Protein AF-W2KVF7-F1 (afdb_monomer)

Structure (mmCIF, N/CA/C/O backbone):
data_AF-W2KVF7-F1
#
_entry.id   AF-W2KVF7-F1
#
loop_
_atom_site.group_PDB
_atom_site.id
_atom_site.type_symbol
_atom_site.label_atom_id
_atom_site.label_alt_id
_atom_site.label_comp_id
_atom_site.label_asym_id
_atom_site.label_entity_id
_atom_site.label_seq_id
_atom_site.pdbx_PDB_ins_code
_atom_site.Cartn_x
_atom_site.Cartn_y
_atom_site.Cartn_z
_atom_site.occupancy
_atom_site.B_iso_or_equiv
_atom_site.auth_seq_id
_atom_site.auth_comp_id
_atom_site.auth_asym_id
_atom_site.auth_atom_id
_atom_site.pdbx_PDB_model_num
ATOM 1 N N . MET A 1 1 ? -30.286 -9.964 26.467 1.00 59.31 1 MET A N 1
ATOM 2 C CA . MET A 1 1 ? -29.760 -10.770 27.590 1.00 59.31 1 MET A CA 1
ATOM 3 C C . MET A 1 1 ? -29.602 -9.928 28.859 1.00 59.31 1 MET A C 1
ATOM 5 O O . MET A 1 1 ? -28.883 -10.322 29.758 1.00 59.31 1 MET A O 1
ATOM 9 N N . ASP A 1 2 ? -30.300 -8.791 28.957 1.00 74.56 2 ASP A N 1
ATOM 10 C CA . ASP A 1 2 ? -30.216 -7.884 30.100 1.00 74.56 2 ASP A CA 1
ATOM 11 C C . ASP A 1 2 ? -31.562 -7.909 30.833 1.00 74.56 2 ASP A C 1
ATOM 13 O O . ASP A 1 2 ? -32.503 -7.204 30.464 1.00 74.56 2 ASP A O 1
ATOM 17 N N . VAL A 1 3 ? -31.697 -8.840 31.776 1.00 83.88 3 VAL A N 1
ATOM 18 C CA . VAL A 1 3 ? -32.942 -9.136 32.500 1.00 83.88 3 VAL A CA 1
ATOM 19 C C . VAL A 1 3 ? -32.697 -9.111 34.004 1.00 83.88 3 VAL A C 1
ATOM 21 O O . VAL A 1 3 ? -31.607 -9.437 34.468 1.00 83.88 3 VAL A O 1
ATOM 24 N N . CYS A 1 4 ? -33.720 -8.706 34.758 1.00 81.44 4 CYS A N 1
ATOM 25 C CA . CYS A 1 4 ? -33.672 -8.689 36.221 1.00 81.44 4 CYS A CA 1
ATOM 26 C C . CYS A 1 4 ? -33.772 -10.093 36.818 1.00 81.44 4 CYS A C 1
ATOM 28 O O . CYS A 1 4 ? -33.039 -10.414 37.746 1.00 81.44 4 CYS A O 1
ATOM 30 N N . VAL A 1 5 ? -34.633 -10.933 36.240 1.00 83.62 5 VAL A N 1
ATOM 31 C CA . VAL A 1 5 ? -34.827 -12.316 36.673 1.00 83.62 5 VAL A CA 1
ATOM 32 C C . VAL A 1 5 ? -34.203 -13.241 35.642 1.00 83.62 5 VAL A C 1
ATOM 34 O O . VAL A 1 5 ? -34.597 -13.231 34.473 1.00 83.62 5 VAL A O 1
ATOM 37 N N . TYR A 1 6 ? -33.242 -14.047 36.076 1.00 79.81 6 TYR A N 1
ATOM 38 C CA . TYR A 1 6 ? -32.624 -15.080 35.254 1.00 79.81 6 TYR A CA 1
ATOM 39 C C . TYR A 1 6 ? -32.478 -16.357 36.087 1.00 79.81 6 TYR A C 1
ATOM 41 O O . TYR A 1 6 ? -32.031 -16.299 37.228 1.00 79.81 6 TYR A O 1
ATOM 49 N N . GLU A 1 7 ? -32.949 -17.488 35.550 1.00 79.31 7 GLU A N 1
ATOM 50 C CA . GLU A 1 7 ? -33.003 -18.796 36.236 1.00 79.31 7 GLU A CA 1
ATOM 51 C C . GLU A 1 7 ? -33.542 -18.764 37.684 1.00 79.31 7 GLU A C 1
ATOM 53 O O . GLU A 1 7 ? -33.078 -19.478 38.567 1.00 79.31 7 GLU A O 1
ATOM 58 N N . GLY A 1 8 ? -34.560 -17.936 37.939 1.00 81.25 8 GLY A N 1
ATOM 59 C CA . GLY A 1 8 ? -35.208 -17.851 39.254 1.00 81.25 8 GLY A CA 1
ATOM 60 C C . GLY A 1 8 ? -34.454 -17.019 40.297 1.00 81.25 8 GLY A C 1
ATOM 61 O O . GLY A 1 8 ? -34.918 -16.926 41.432 1.00 81.25 8 GLY A O 1
ATOM 62 N N . VAL A 1 9 ? -33.343 -16.378 39.923 1.00 80.44 9 VAL A N 1
ATOM 63 C CA . VAL A 1 9 ? -32.621 -15.408 40.755 1.00 80.44 9 VAL A CA 1
ATOM 64 C C . VAL A 1 9 ? -32.949 -13.994 40.280 1.00 80.44 9 VAL A C 1
ATOM 66 O O . VAL A 1 9 ? -32.878 -13.699 39.085 1.00 80.44 9 VAL A O 1
ATOM 69 N N . ASP A 1 10 ? -33.328 -13.126 41.219 1.00 84.25 10 ASP A N 1
ATOM 70 C CA . ASP A 1 10 ? -33.722 -11.742 40.947 1.00 84.25 10 ASP A CA 1
ATOM 71 C C . ASP A 1 10 ? -32.558 -10.781 41.233 1.00 84.25 10 ASP A C 1
ATOM 73 O O . ASP A 1 10 ? -32.412 -10.232 42.327 1.00 84.25 10 ASP A O 1
ATOM 77 N N . TYR A 1 11 ? -31.697 -10.604 40.230 1.00 82.31 11 TYR A N 1
ATOM 78 C CA . TYR A 1 11 ? -30.452 -9.835 40.312 1.00 82.31 11 TYR A CA 1
ATOM 79 C C . TYR A 1 11 ? -30.697 -8.357 40.650 1.00 82.31 11 TYR A C 1
ATOM 81 O O . TYR A 1 11 ? -29.910 -7.746 41.378 1.00 82.31 11 TYR A O 1
ATOM 89 N N . CYS A 1 12 ? -31.830 -7.803 40.204 1.00 82.81 12 CYS A N 1
ATOM 90 C CA . CYS A 1 12 ? -32.217 -6.422 40.489 1.00 82.81 12 CYS A CA 1
ATOM 91 C C . CYS A 1 12 ? -32.578 -6.204 41.968 1.00 82.81 12 CYS A C 1
ATOM 93 O O . CYS A 1 12 ? -32.311 -5.130 42.502 1.00 82.81 12 CYS A O 1
ATOM 95 N N . ALA A 1 13 ? -33.145 -7.207 42.647 1.00 81.94 13 ALA A N 1
ATOM 96 C CA . ALA A 1 13 ? -33.515 -7.105 44.060 1.00 81.94 13 ALA A CA 1
ATOM 97 C C . ALA A 1 13 ? -32.346 -7.429 45.005 1.00 81.94 13 ALA A C 1
ATOM 99 O O . ALA A 1 13 ? -32.241 -6.834 46.076 1.00 81.94 13 ALA A O 1
ATOM 100 N N . THR A 1 14 ? -31.464 -8.359 44.626 1.00 80.62 14 THR A N 1
ATOM 101 C CA . THR A 1 14 ? -30.360 -8.814 45.488 1.00 80.62 14 THR A CA 1
ATOM 102 C C . THR A 1 14 ? -29.080 -8.003 45.327 1.00 80.62 14 THR A C 1
ATOM 104 O O . THR A 1 14 ? -28.382 -7.778 46.313 1.00 80.62 14 THR A O 1
ATOM 107 N N . TYR A 1 15 ? -28.760 -7.572 44.106 1.00 78.62 15 TYR A N 1
ATOM 108 C CA . TYR A 1 15 ? -27.497 -6.898 43.785 1.00 78.62 15 TYR A CA 1
ATOM 109 C C . TYR A 1 15 ? -27.694 -5.485 43.223 1.00 78.62 15 TYR A C 1
ATOM 111 O O . TYR A 1 15 ? -26.711 -4.781 43.015 1.00 78.62 15 TYR A O 1
ATOM 119 N N . GLY A 1 16 ? -28.940 -5.055 42.980 1.00 82.00 16 GLY A N 1
ATOM 120 C CA . GLY A 1 16 ? -29.253 -3.726 42.434 1.00 82.00 16 GLY A CA 1
ATOM 121 C C . GLY A 1 16 ? -28.793 -3.513 40.987 1.00 82.00 16 GLY A C 1
ATOM 122 O O . GLY A 1 16 ? -28.894 -2.404 40.470 1.00 82.00 16 GLY A O 1
ATOM 123 N N . LEU A 1 17 ? -28.295 -4.567 40.342 1.00 82.44 17 LEU A N 1
ATOM 124 C CA . LEU A 1 17 ? -27.710 -4.569 39.007 1.00 82.44 17 LEU A CA 1
ATOM 125 C C . LEU A 1 17 ? -28.468 -5.571 38.146 1.00 82.44 17 LEU A C 1
ATOM 127 O O . LEU A 1 17 ? -29.024 -6.555 38.642 1.00 82.44 17 LEU A O 1
ATOM 131 N N . LYS A 1 18 ? -28.481 -5.350 36.837 1.00 84.94 18 LYS A N 1
ATOM 132 C CA . LYS A 1 18 ? -29.052 -6.338 35.925 1.00 84.94 18 LYS A CA 1
ATOM 133 C C . LYS A 1 18 ? -28.073 -7.485 35.700 1.00 84.94 18 LYS A C 1
ATOM 135 O O . LYS A 1 18 ? -26.861 -7.313 35.823 1.00 84.94 18 LYS A O 1
ATOM 140 N N . MET A 1 19 ? -28.596 -8.656 35.333 1.00 83.12 19 MET A N 1
ATOM 141 C CA . MET A 1 19 ? -27.791 -9.867 35.136 1.00 83.12 19 MET A CA 1
ATOM 142 C C . MET A 1 19 ? -26.593 -9.631 34.197 1.00 83.12 19 MET A C 1
ATOM 144 O O . MET A 1 19 ? -25.487 -10.064 34.512 1.00 83.12 19 MET A O 1
ATOM 148 N N . GLY A 1 20 ? -26.771 -8.873 33.107 1.00 81.75 20 GLY A N 1
ATOM 149 C CA . GLY A 1 20 ? -25.686 -8.555 32.175 1.00 81.75 20 GLY A CA 1
ATOM 150 C C . GLY A 1 20 ? -24.525 -7.802 32.833 1.00 81.75 20 GLY A C 1
ATOM 151 O O . GLY A 1 20 ? -23.378 -8.227 32.718 1.00 81.75 20 GLY A O 1
ATOM 152 N N . GLU A 1 21 ? -24.822 -6.729 33.568 1.00 80.88 21 GLU A N 1
ATOM 153 C CA . GLU A 1 21 ? -23.817 -5.927 34.284 1.00 80.88 21 GLU A CA 1
ATOM 154 C C . GLU A 1 21 ? -23.136 -6.723 35.404 1.00 80.88 21 GLU A C 1
ATOM 156 O O . GLU A 1 21 ? -21.923 -6.626 35.577 1.00 80.88 21 GLU A O 1
ATOM 161 N N . TYR A 1 22 ? -23.886 -7.570 36.116 1.00 83.00 22 TYR A N 1
ATOM 162 C CA . TYR A 1 22 ? -23.336 -8.432 37.164 1.00 83.00 22 TYR A CA 1
ATOM 163 C C . TYR A 1 22 ? -22.303 -9.430 36.615 1.00 83.00 22 TYR A C 1
ATOM 165 O O . TYR A 1 22 ? -21.219 -9.577 37.181 1.00 83.00 22 TYR A O 1
ATOM 173 N N . TYR A 1 23 ? -22.603 -10.088 35.490 1.00 83.25 23 TYR A N 1
ATOM 174 C CA . TYR A 1 23 ? -21.653 -11.001 34.849 1.00 83.25 23 TYR A CA 1
ATOM 175 C C . TYR A 1 23 ? -20.437 -10.266 34.279 1.00 83.25 23 TYR A C 1
ATOM 177 O O . TYR A 1 23 ? -19.318 -10.739 34.457 1.00 83.25 23 TYR A O 1
ATOM 185 N N . LEU A 1 24 ? -20.628 -9.109 33.637 1.00 83.25 24 LEU A N 1
ATOM 186 C CA . LEU A 1 24 ? -19.523 -8.274 33.146 1.00 83.25 24 LEU A CA 1
ATOM 187 C C . LEU A 1 24 ? -18.574 -7.858 34.284 1.00 83.25 24 LEU A C 1
ATOM 189 O O . LEU A 1 24 ? -17.358 -7.987 34.138 1.00 83.25 24 LEU A O 1
ATOM 193 N N . GLY A 1 25 ? -19.125 -7.465 35.436 1.00 78.38 25 GLY A N 1
ATOM 194 C CA . GLY A 1 25 ? -18.351 -7.138 36.633 1.00 78.38 25 GLY A CA 1
ATOM 195 C C . GLY A 1 25 ? -17.600 -8.335 37.227 1.00 78.38 25 GLY A C 1
ATOM 196 O O . GLY A 1 25 ? -16.474 -8.177 37.694 1.00 78.38 25 GLY A O 1
ATOM 197 N N . LEU A 1 26 ? -18.159 -9.551 37.154 1.00 83.75 26 LEU A N 1
ATOM 198 C CA . LEU A 1 26 ? -17.477 -10.776 37.600 1.00 83.75 26 LEU A CA 1
ATOM 199 C C . LEU A 1 26 ? -16.206 -11.068 36.781 1.00 83.75 26 LEU A C 1
ATOM 201 O O . LEU A 1 26 ? -15.225 -11.580 37.315 1.00 83.75 26 LEU A O 1
ATOM 205 N N . PHE A 1 27 ? -16.215 -10.718 35.494 1.00 83.44 27 PHE A N 1
ATOM 206 C CA . PHE A 1 27 ? -15.053 -10.822 34.607 1.00 83.44 27 PHE A CA 1
ATOM 207 C C . PHE A 1 27 ? -14.083 -9.633 34.728 1.00 83.44 27 PHE A C 1
ATOM 209 O O . PHE A 1 27 ? -13.103 -9.579 33.987 1.00 83.44 27 PHE A O 1
ATOM 216 N N . GLY A 1 28 ? -14.330 -8.694 35.650 1.00 76.38 28 GLY A N 1
ATOM 217 C CA . GLY A 1 28 ? -13.482 -7.520 35.863 1.00 76.38 28 GLY A CA 1
ATOM 218 C C . GLY A 1 28 ? -13.488 -6.540 34.689 1.00 76.38 28 GLY A C 1
ATOM 219 O O . GLY A 1 28 ? -12.524 -5.803 34.511 1.00 76.38 28 GLY A O 1
ATOM 220 N N . MET A 1 29 ? -14.535 -6.565 33.862 1.00 76.50 29 MET A N 1
ATOM 221 C CA . MET A 1 29 ? -14.696 -5.643 32.744 1.00 76.50 29 MET A CA 1
ATOM 222 C C . MET A 1 29 ? -15.471 -4.413 33.214 1.00 76.50 29 MET A C 1
ATOM 224 O O . MET A 1 29 ? -16.569 -4.552 33.758 1.00 76.50 29 MET A O 1
ATOM 228 N N . ASP A 1 30 ? -14.928 -3.218 32.977 1.00 74.00 30 ASP A N 1
ATOM 229 C CA . ASP A 1 30 ? -15.632 -1.972 33.276 1.00 74.00 30 ASP A CA 1
ATOM 230 C C . ASP A 1 30 ? -16.927 -1.891 32.454 1.00 74.00 30 ASP A C 1
ATOM 232 O O . ASP A 1 30 ? -16.927 -1.926 31.222 1.00 74.00 30 ASP A O 1
ATOM 236 N N . THR A 1 31 ? -18.063 -1.800 33.148 1.00 68.50 31 THR A N 1
ATOM 237 C CA . THR A 1 31 ? -19.407 -1.752 32.546 1.00 68.50 31 THR A CA 1
ATOM 238 C C . THR A 1 3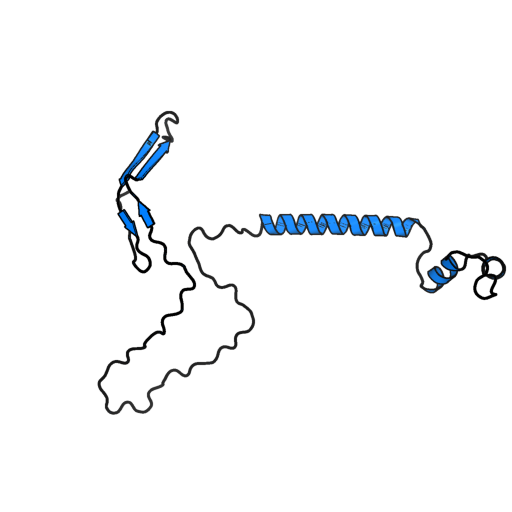1 ? -19.774 -0.367 32.009 1.00 68.50 31 THR A C 1
ATOM 240 O O . THR A 1 31 ? -20.873 -0.163 31.487 1.00 68.50 31 THR A O 1
ATOM 243 N N . GLU A 1 32 ? -18.876 0.608 32.139 1.00 74.50 32 GLU A N 1
ATOM 244 C CA . GLU A 1 32 ? -19.088 1.965 31.656 1.00 74.50 32 GLU A CA 1
ATOM 245 C C . GLU A 1 32 ? -18.995 2.007 30.125 1.00 74.50 32 GLU A C 1
ATOM 247 O O . GLU A 1 32 ? -18.024 1.573 29.505 1.00 74.50 32 GLU A O 1
ATOM 252 N N . LYS A 1 33 ? -20.027 2.569 29.487 1.00 75.88 33 LYS A N 1
ATOM 253 C CA . LYS A 1 33 ? -20.166 2.607 28.019 1.00 75.88 33 LYS A CA 1
ATOM 254 C C . LYS A 1 33 ? -19.071 3.419 27.318 1.00 75.88 33 LYS A C 1
ATOM 256 O O . LYS A 1 33 ? -18.913 3.300 26.105 1.00 75.88 33 LYS A O 1
ATOM 261 N N . GLU A 1 34 ? -18.324 4.228 28.063 1.00 79.31 34 GLU A N 1
ATOM 262 C CA . GLU A 1 34 ? -17.224 5.038 27.542 1.00 79.31 34 GLU A CA 1
ATOM 263 C C . GLU A 1 34 ? -16.053 4.167 27.061 1.00 79.31 34 GLU A C 1
ATOM 265 O O . GLU A 1 34 ? -15.515 4.408 25.980 1.00 79.31 34 GLU A O 1
ATOM 270 N N . TRP A 1 35 ? -15.729 3.081 27.772 1.00 83.12 35 TRP A N 1
ATOM 271 C CA . TRP A 1 35 ? -14.650 2.155 27.397 1.00 83.12 35 TRP A CA 1
ATOM 272 C C . TRP A 1 35 ? -14.885 1.462 26.059 1.00 83.12 35 TRP A C 1
ATOM 274 O O . TRP A 1 35 ? -13.946 1.246 25.291 1.00 83.12 35 TRP A O 1
ATOM 284 N N . VAL A 1 36 ? -16.146 1.176 25.734 1.00 85.06 36 VAL A N 1
ATOM 285 C CA . VAL A 1 36 ? -16.520 0.605 24.434 1.00 85.06 36 VAL A CA 1
ATOM 286 C C . VAL A 1 36 ? -16.186 1.585 23.309 1.00 85.06 36 VAL A C 1
ATOM 288 O O . VAL A 1 36 ? -15.625 1.188 22.286 1.00 85.06 36 VAL A O 1
ATOM 291 N N . ALA A 1 37 ? -16.473 2.874 23.506 1.00 88.12 37 ALA A N 1
ATOM 292 C CA . ALA A 1 37 ? -16.153 3.908 22.528 1.00 88.12 37 ALA A CA 1
ATOM 293 C C . ALA A 1 37 ? -14.633 4.064 22.366 1.00 88.12 37 ALA A C 1
ATOM 295 O O . ALA A 1 37 ? -14.141 4.090 21.238 1.00 88.12 37 ALA A O 1
ATOM 296 N N . TYR A 1 38 ? -13.880 4.077 23.472 1.00 90.50 38 TYR A N 1
ATOM 297 C CA . TYR A 1 38 ? -12.415 4.090 23.440 1.00 90.50 38 TYR A CA 1
ATOM 298 C C . TYR A 1 38 ? -11.835 2.879 22.701 1.00 90.50 38 TYR A C 1
ATOM 300 O O . TYR A 1 38 ? -10.916 3.048 21.902 1.00 90.50 38 TYR A O 1
ATOM 308 N N . GLY A 1 39 ? -12.397 1.680 22.884 1.00 90.25 39 GLY A N 1
ATOM 309 C CA . GLY A 1 39 ? -11.983 0.476 22.156 1.00 90.25 39 GLY A CA 1
ATOM 310 C C . GLY A 1 39 ? -12.208 0.580 20.644 1.00 90.25 39 GLY A C 1
ATOM 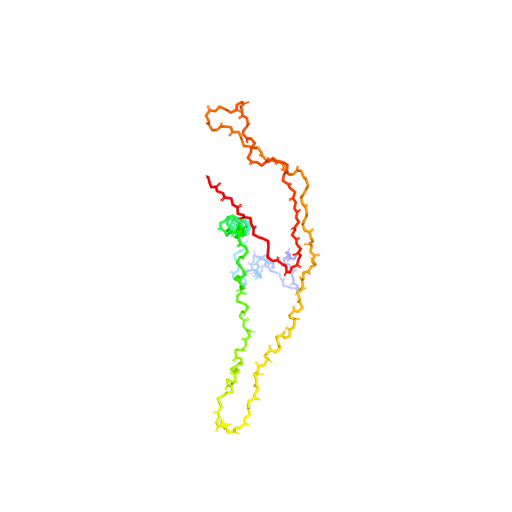311 O O . GLY A 1 39 ? -11.327 0.239 19.852 1.00 90.25 39 GLY A O 1
ATOM 312 N N . ILE A 1 40 ? -13.354 1.117 20.217 1.00 93.38 40 ILE A N 1
ATOM 313 C CA . ILE A 1 40 ? -13.645 1.351 18.792 1.00 93.38 40 ILE A CA 1
ATOM 314 C C . ILE A 1 40 ? -12.686 2.396 18.209 1.00 93.38 40 ILE A C 1
ATOM 316 O O . ILE A 1 40 ? -12.125 2.196 17.134 1.00 93.38 40 ILE A O 1
ATOM 320 N N . ILE A 1 41 ? -12.449 3.495 18.926 1.00 95.94 41 ILE A N 1
ATOM 321 C CA . ILE A 1 41 ? -11.525 4.546 18.484 1.00 95.94 41 ILE A CA 1
ATOM 322 C C . ILE A 1 41 ? -10.097 3.998 18.385 1.00 95.94 41 ILE A C 1
ATOM 324 O O . ILE A 1 41 ? -9.414 4.245 17.392 1.00 95.94 41 ILE A O 1
ATOM 328 N N . TYR A 1 42 ? -9.654 3.220 19.373 1.00 96.12 42 TYR A N 1
ATOM 329 C CA . TYR A 1 42 ? -8.327 2.609 19.389 1.00 96.12 42 TYR A CA 1
ATOM 330 C C . TYR A 1 42 ? -8.129 1.639 18.220 1.00 96.12 42 TYR A C 1
ATOM 332 O O . TYR A 1 42 ? -7.121 1.713 17.518 1.00 96.12 42 TYR A O 1
ATOM 340 N N . THR A 1 43 ? -9.105 0.766 17.961 1.00 94.94 43 THR A N 1
ATOM 341 C CA . THR A 1 43 ? -9.040 -0.179 16.834 1.00 94.94 43 THR A CA 1
ATOM 342 C C . THR A 1 43 ? -9.035 0.539 15.485 1.00 94.94 43 THR A C 1
ATOM 344 O O . THR A 1 43 ? -8.223 0.200 14.624 1.00 94.94 43 THR A O 1
ATOM 347 N N . ALA A 1 44 ? -9.857 1.580 15.314 1.00 96.75 44 ALA A N 1
ATOM 348 C CA . ALA A 1 44 ? -9.852 2.411 14.111 1.00 96.75 44 ALA A CA 1
ATOM 349 C C . ALA A 1 44 ? -8.509 3.137 13.912 1.00 96.75 44 ALA A C 1
ATOM 351 O O . ALA A 1 44 ? -7.973 3.150 12.803 1.00 96.75 44 ALA A O 1
ATOM 352 N N . ALA A 1 45 ? -7.932 3.695 14.979 1.00 97.31 45 ALA A N 1
ATOM 353 C CA . ALA A 1 45 ? -6.631 4.356 14.930 1.00 97.31 45 ALA A CA 1
ATOM 354 C C . ALA A 1 45 ? -5.511 3.376 14.552 1.00 97.31 45 ALA A C 1
ATOM 356 O O . ALA A 1 45 ? -4.742 3.654 13.634 1.00 97.31 45 ALA A O 1
ATOM 357 N N . MET A 1 46 ? -5.452 2.205 15.196 1.00 96.69 46 MET A N 1
ATOM 358 C CA . MET A 1 46 ? -4.467 1.168 14.875 1.00 96.69 46 MET A CA 1
ATOM 359 C C . MET A 1 46 ? -4.598 0.685 13.427 1.00 96.69 46 MET A C 1
ATOM 361 O O . MET A 1 46 ? -3.585 0.518 12.752 1.00 96.69 46 MET A O 1
ATOM 365 N N . TYR A 1 47 ? -5.822 0.523 12.915 1.00 96.88 47 TYR A N 1
ATOM 366 C CA . TYR A 1 47 ? -6.058 0.170 11.514 1.00 96.88 47 TYR A CA 1
ATOM 367 C C . TYR A 1 47 ? -5.466 1.207 10.549 1.00 96.88 47 TYR A C 1
ATOM 369 O O . TYR A 1 47 ? -4.734 0.844 9.630 1.00 96.88 47 TYR A O 1
ATOM 377 N N . VAL A 1 48 ? -5.726 2.499 10.779 1.00 97.31 48 VAL A N 1
ATOM 378 C CA . VAL A 1 48 ? -5.173 3.582 9.949 1.00 97.31 48 VAL A CA 1
ATOM 379 C C . VAL A 1 48 ? -3.647 3.618 10.035 1.00 97.31 48 VAL A C 1
ATOM 381 O O . VAL A 1 48 ? -2.988 3.756 9.008 1.00 97.31 48 VAL A O 1
ATOM 384 N N . VAL A 1 49 ? -3.072 3.443 11.228 1.00 97.25 49 VAL A N 1
ATOM 385 C CA . VAL A 1 49 ? -1.614 3.392 11.418 1.00 97.25 49 VAL A CA 1
ATOM 386 C C . VAL A 1 49 ? -0.997 2.231 10.640 1.00 97.25 49 VAL A C 1
ATOM 388 O O . VAL A 1 49 ? -0.029 2.446 9.915 1.00 97.25 49 VAL A O 1
ATOM 391 N N . PHE A 1 50 ? -1.556 1.022 10.726 1.00 96.12 50 PHE A N 1
ATOM 392 C CA . PHE A 1 50 ? -1.050 -0.125 9.967 1.00 96.12 50 PHE A CA 1
ATOM 393 C C . PHE A 1 50 ? -1.212 0.053 8.456 1.00 96.12 50 PHE A C 1
ATOM 395 O O . PHE A 1 50 ? -0.293 -0.283 7.710 1.00 96.12 50 PHE A O 1
ATOM 402 N N . MET A 1 51 ? -2.324 0.632 7.997 1.00 95.50 51 MET A N 1
ATOM 403 C CA . MET A 1 51 ? -2.514 0.979 6.585 1.00 95.50 51 MET A CA 1
ATOM 404 C C . MET A 1 51 ? -1.461 1.988 6.110 1.00 95.50 51 MET A C 1
ATOM 406 O O . MET A 1 51 ? -0.834 1.767 5.076 1.00 95.50 51 MET A O 1
ATOM 410 N N . LEU A 1 52 ? -1.193 3.048 6.877 1.00 95.50 52 LEU A N 1
ATOM 411 C CA . LEU A 1 52 ? -0.148 4.023 6.552 1.00 95.50 52 LEU A CA 1
ATOM 412 C C . LEU A 1 52 ? 1.247 3.395 6.565 1.00 95.50 52 LEU A C 1
ATOM 414 O O . LEU A 1 52 ? 2.014 3.625 5.640 1.00 95.50 52 LEU A O 1
ATOM 418 N N . LEU A 1 53 ? 1.572 2.562 7.557 1.00 93.44 53 LEU A N 1
ATOM 419 C CA . LEU A 1 53 ? 2.839 1.827 7.587 1.00 93.44 53 LEU A CA 1
ATOM 420 C C . LEU A 1 53 ? 2.982 0.896 6.382 1.00 93.44 53 LEU A C 1
ATOM 422 O O . LEU A 1 53 ? 4.075 0.796 5.841 1.00 93.44 53 LEU A O 1
ATOM 426 N N . SER A 1 54 ? 1.902 0.250 5.933 1.00 92.12 54 SER A N 1
ATOM 427 C CA . SER A 1 54 ? 1.924 -0.586 4.728 1.00 92.12 54 SER A CA 1
ATOM 428 C C . SER A 1 54 ? 2.147 0.237 3.458 1.00 92.12 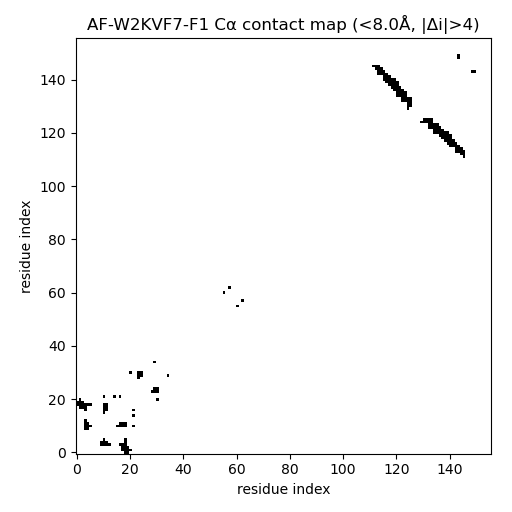54 SER A C 1
ATOM 430 O O . SER A 1 54 ? 2.935 -0.157 2.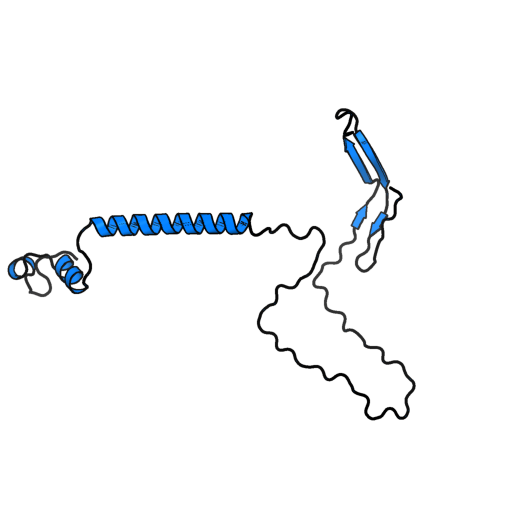604 1.00 92.12 54 SER A O 1
ATOM 432 N N . TYR A 1 55 ? 1.524 1.414 3.369 1.00 91.38 55 TYR A N 1
ATOM 433 C CA . TYR A 1 55 ? 1.722 2.355 2.273 1.00 91.38 55 TYR A CA 1
ATOM 434 C C . TYR A 1 55 ? 3.171 2.861 2.239 1.00 91.38 55 TYR A C 1
ATOM 436 O O . TYR A 1 55 ? 3.830 2.777 1.208 1.00 91.38 55 TYR A O 1
ATOM 444 N N . LEU A 1 56 ? 3.704 3.286 3.388 1.00 89.88 56 LEU A N 1
ATOM 445 C CA . LEU A 1 56 ? 5.099 3.699 3.512 1.00 89.88 56 LEU A CA 1
ATOM 446 C C . LEU A 1 56 ? 6.055 2.542 3.227 1.00 89.88 56 LEU A C 1
ATOM 448 O O . LEU A 1 56 ? 7.060 2.745 2.565 1.00 89.88 56 LEU A O 1
ATOM 452 N N . ALA A 1 57 ? 5.758 1.327 3.686 1.00 88.44 57 ALA A N 1
ATOM 453 C CA . ALA A 1 57 ? 6.563 0.160 3.358 1.00 88.44 57 ALA A CA 1
ATOM 454 C C . ALA A 1 57 ? 6.599 -0.068 1.843 1.00 88.44 57 ALA A C 1
ATOM 456 O O . ALA A 1 57 ? 7.669 -0.311 1.318 1.00 88.44 57 ALA A O 1
ATOM 457 N N . LEU A 1 58 ? 5.483 0.069 1.126 1.00 84.81 58 LEU A N 1
ATOM 458 C CA . LEU A 1 58 ? 5.450 -0.079 -0.334 1.00 84.81 58 LEU A CA 1
ATOM 459 C C . LEU A 1 58 ? 6.167 1.056 -1.080 1.00 84.81 58 LEU A C 1
ATOM 461 O O . LEU A 1 58 ? 6.750 0.810 -2.130 1.00 84.81 58 LEU A O 1
ATOM 465 N N . GLU A 1 59 ? 6.130 2.282 -0.559 1.00 83.00 59 GLU A N 1
ATOM 466 C CA . GLU A 1 59 ? 6.804 3.432 -1.175 1.00 83.00 59 GLU A CA 1
ATOM 467 C C . GLU A 1 59 ? 8.314 3.456 -0.867 1.00 83.00 59 GLU A C 1
ATOM 469 O O . GLU A 1 59 ? 9.129 3.710 -1.751 1.00 83.00 59 GLU A O 1
ATOM 474 N N . PHE A 1 60 ? 8.706 3.154 0.376 1.00 76.75 60 PHE A N 1
ATOM 475 C CA . PHE A 1 60 ? 10.100 3.189 0.831 1.00 76.75 60 PHE A CA 1
ATOM 476 C C . PHE A 1 60 ? 10.857 1.882 0.598 1.00 76.75 60 PHE A C 1
ATOM 478 O O . PHE A 1 60 ? 12.071 1.921 0.382 1.00 76.75 60 PHE A O 1
ATOM 485 N N . ILE A 1 61 ? 10.186 0.725 0.604 1.00 74.75 61 ILE A N 1
ATOM 486 C CA . ILE A 1 61 ? 10.760 -0.499 0.040 1.00 74.75 61 ILE A CA 1
ATOM 487 C C . ILE A 1 61 ? 10.638 -0.337 -1.465 1.00 74.75 61 ILE A C 1
ATOM 489 O O . ILE A 1 61 ? 9.687 -0.801 -2.087 1.00 74.75 61 ILE A O 1
ATOM 493 N N . ARG A 1 62 ? 11.620 0.359 -2.038 1.00 64.56 62 ARG A N 1
ATOM 494 C CA . ARG A 1 62 ? 11.864 0.402 -3.474 1.00 64.56 62 ARG A CA 1
ATOM 495 C C . ARG A 1 62 ? 11.718 -1.006 -4.049 1.00 64.56 62 ARG A C 1
ATOM 497 O O . ARG A 1 62 ? 12.638 -1.813 -3.975 1.00 64.56 62 ARG A O 1
ATOM 504 N N . TYR A 1 63 ? 10.589 -1.253 -4.701 1.00 57.00 63 TYR A N 1
ATOM 505 C CA . TYR A 1 63 ? 10.516 -2.147 -5.849 1.00 57.00 63 TYR A CA 1
ATOM 506 C C . TYR A 1 63 ? 10.917 -1.351 -7.101 1.00 57.00 63 TYR A C 1
ATOM 508 O O . TYR A 1 63 ? 10.335 -1.498 -8.171 1.00 57.00 63 TYR A O 1
ATOM 516 N N . GLU A 1 64 ? 11.908 -0.461 -6.974 1.00 55.41 64 GLU A N 1
ATOM 517 C CA . GLU A 1 64 ? 12.753 -0.154 -8.117 1.00 55.41 64 GLU A CA 1
ATOM 518 C C . GLU A 1 64 ? 13.492 -1.461 -8.383 1.00 55.41 64 GLU A C 1
ATOM 520 O O . GLU A 1 64 ? 14.503 -1.773 -7.754 1.00 55.41 64 GLU A O 1
ATOM 525 N N . VAL A 1 65 ? 12.882 -2.291 -9.233 1.00 53.31 65 VAL A N 1
ATOM 526 C CA . VAL A 1 65 ? 13.555 -3.409 -9.883 1.00 53.31 65 VAL A CA 1
ATOM 527 C C . VAL A 1 65 ? 14.905 -2.856 -10.326 1.00 53.31 65 VAL A C 1
ATOM 529 O O . VAL A 1 65 ? 14.918 -1.782 -10.938 1.00 53.31 65 VAL A O 1
ATOM 532 N N . PRO A 1 66 ? 16.030 -3.505 -9.991 1.00 46.19 66 PRO A N 1
ATOM 533 C CA . PRO A 1 66 ? 17.297 -3.041 -10.513 1.00 46.19 66 PRO A CA 1
ATOM 534 C C . PRO A 1 66 ? 17.141 -3.016 -12.039 1.00 46.19 66 PRO A C 1
ATOM 536 O O . PRO A 1 66 ? 16.786 -4.025 -12.650 1.00 46.19 66 PRO A O 1
ATOM 539 N N . GLU A 1 67 ? 17.319 -1.843 -12.658 1.00 53.28 67 GLU A N 1
ATOM 540 C CA . GLU A 1 67 ? 17.232 -1.665 -14.120 1.00 53.28 67 GLU A CA 1
ATOM 541 C C . GLU A 1 67 ? 18.216 -2.586 -14.871 1.00 53.28 67 GLU A C 1
ATOM 543 O O . GLU A 1 67 ? 18.149 -2.763 -16.084 1.00 53.28 67 GLU A O 1
ATOM 548 N N . ASN A 1 68 ? 19.099 -3.246 -14.132 1.00 43.06 68 ASN A N 1
ATOM 549 C CA . ASN A 1 68 ? 19.871 -4.403 -14.511 1.00 43.06 68 ASN A CA 1
ATOM 550 C C . ASN A 1 68 ? 19.469 -5.600 -13.637 1.00 43.06 68 ASN A C 1
ATOM 552 O O . ASN A 1 68 ? 19.672 -5.592 -12.431 1.00 43.06 68 ASN A O 1
ATOM 556 N N . VAL A 1 69 ? 18.939 -6.649 -14.259 1.00 52.06 69 VAL A N 1
ATOM 557 C CA . VAL A 1 69 ? 18.644 -7.951 -13.649 1.00 52.06 69 VAL A CA 1
ATOM 558 C C . VAL A 1 69 ? 19.838 -8.451 -12.816 1.00 52.06 69 VAL A C 1
ATOM 560 O O . VAL A 1 69 ? 20.740 -9.092 -13.347 1.00 52.06 69 VAL A O 1
ATOM 563 N N . ASP A 1 70 ? 19.844 -8.170 -11.515 1.00 42.78 70 ASP A N 1
ATOM 564 C CA . ASP A 1 70 ? 20.636 -8.905 -10.539 1.00 42.78 70 ASP A CA 1
ATOM 565 C C . ASP A 1 70 ? 19.694 -9.924 -9.911 1.00 42.78 70 ASP A C 1
ATOM 567 O O . ASP A 1 70 ? 18.797 -9.593 -9.130 1.00 42.78 70 ASP A O 1
ATOM 571 N N . VAL A 1 71 ? 19.851 -11.178 -10.332 1.00 52.66 71 VAL A N 1
ATOM 572 C CA . VAL A 1 71 ? 19.230 -12.330 -9.678 1.00 52.66 71 VAL A CA 1
ATOM 573 C C . VAL A 1 71 ? 19.962 -12.527 -8.351 1.00 52.66 71 VAL A C 1
ATOM 575 O O . VAL A 1 71 ? 20.731 -13.467 -8.186 1.00 52.66 71 VAL A O 1
ATOM 578 N N . SER A 1 72 ? 19.737 -11.628 -7.397 1.00 45.94 72 SER A N 1
ATOM 579 C CA . SER A 1 72 ? 19.988 -11.929 -5.996 1.00 45.94 72 SER A CA 1
ATOM 580 C C . SER A 1 72 ? 18.732 -12.605 -5.472 1.00 45.94 72 SER A C 1
ATOM 582 O O . SER A 1 72 ? 17.763 -11.984 -5.033 1.00 45.94 72 SER A O 1
ATOM 584 N N . GLU A 1 73 ? 18.730 -13.915 -5.682 1.00 51.34 73 GLU A N 1
ATOM 585 C CA . GLU A 1 73 ? 17.865 -14.887 -5.042 1.00 51.34 73 GLU A CA 1
ATOM 586 C C . GLU A 1 73 ? 17.689 -14.503 -3.569 1.00 51.34 73 GLU A C 1
ATOM 588 O O . GLU A 1 73 ? 18.625 -14.552 -2.771 1.00 51.34 73 GLU A O 1
ATOM 593 N N . LYS A 1 74 ? 16.481 -14.053 -3.212 1.00 39.69 74 LYS A N 1
ATOM 594 C CA . LYS A 1 74 ? 16.114 -13.863 -1.815 1.00 39.69 74 LYS A CA 1
ATOM 595 C C . LYS A 1 74 ? 16.210 -15.247 -1.191 1.00 39.69 74 LYS A C 1
ATOM 597 O O . LYS A 1 74 ? 15.396 -16.104 -1.522 1.00 39.69 74 LYS A O 1
ATOM 602 N N . THR A 1 75 ? 17.238 -15.452 -0.373 1.00 37.44 75 THR A N 1
ATOM 603 C CA . THR A 1 75 ? 17.506 -16.686 0.362 1.00 37.44 75 THR A CA 1
ATOM 604 C C . THR A 1 75 ? 16.211 -17.173 0.991 1.00 37.44 75 THR A C 1
ATOM 606 O O . THR A 1 75 ? 15.733 -16.600 1.972 1.00 37.44 75 THR A O 1
ATOM 609 N N . VAL A 1 76 ? 15.624 -18.197 0.376 1.00 42.53 76 VAL A N 1
ATOM 610 C CA . VAL A 1 76 ? 14.666 -19.058 1.046 1.00 42.53 76 VAL A CA 1
ATOM 611 C C . VAL A 1 76 ? 15.497 -19.743 2.120 1.00 42.53 76 VAL A C 1
ATOM 613 O O . VAL A 1 76 ? 16.421 -20.499 1.823 1.00 42.53 76 VAL A O 1
ATOM 616 N N . GLU A 1 77 ? 15.266 -19.340 3.366 1.00 46.41 77 GLU A N 1
ATOM 617 C CA . GLU A 1 77 ? 15.705 -20.109 4.519 1.00 46.41 77 GLU A CA 1
ATOM 618 C C . GLU A 1 77 ? 15.189 -21.542 4.330 1.00 46.41 77 GLU A C 1
ATOM 620 O O . GLU A 1 77 ? 14.029 -21.734 3.972 1.00 46.41 77 GLU A O 1
ATOM 625 N N . ASP A 1 78 ? 16.082 -22.509 4.546 1.00 43.34 78 ASP A N 1
ATOM 626 C CA . ASP A 1 78 ? 15.876 -23.960 4.455 1.00 43.34 78 ASP A CA 1
ATOM 627 C C . ASP A 1 78 ? 16.105 -24.635 3.095 1.00 43.34 78 ASP A C 1
ATOM 629 O O . ASP A 1 78 ? 15.242 -25.360 2.617 1.00 43.34 78 ASP A O 1
ATOM 633 N N . GLU A 1 79 ? 17.330 -24.575 2.554 1.00 42.97 79 GLU A N 1
ATOM 634 C CA . GLU A 1 79 ? 17.882 -25.754 1.867 1.00 42.97 79 GLU A CA 1
ATOM 635 C C . GLU A 1 79 ? 19.288 -26.090 2.377 1.00 42.97 79 GLU A C 1
ATOM 637 O O . GLU A 1 79 ? 20.259 -25.339 2.266 1.00 42.97 79 GLU A O 1
ATOM 642 N N . SER A 1 80 ? 19.365 -27.259 3.010 1.00 41.88 80 SER A N 1
ATOM 643 C CA . SER A 1 80 ? 20.564 -27.886 3.539 1.00 41.88 80 SER A CA 1
ATOM 644 C C . SER A 1 80 ? 21.671 -27.934 2.490 1.00 41.88 80 SER A C 1
ATOM 646 O O . SER A 1 80 ? 21.560 -28.630 1.482 1.00 41.88 80 SER A O 1
ATOM 648 N N . TYR A 1 81 ? 22.781 -27.265 2.772 1.00 43.34 81 TYR A N 1
ATOM 649 C CA . TYR A 1 81 ? 24.041 -27.431 2.061 1.00 43.34 81 TYR A CA 1
ATOM 650 C C . TYR A 1 81 ? 24.503 -28.896 2.163 1.00 43.34 81 TYR A C 1
ATOM 652 O O . TYR A 1 81 ? 25.215 -29.291 3.087 1.00 43.34 81 TYR A O 1
ATOM 660 N N . THR A 1 82 ? 24.129 -29.745 1.206 1.00 51.66 82 THR A N 1
ATOM 661 C CA . THR A 1 82 ? 24.811 -31.027 1.035 1.00 51.66 82 THR A CA 1
ATOM 662 C C . THR A 1 82 ? 26.187 -30.733 0.467 1.00 51.66 82 THR A C 1
ATOM 664 O O . THR A 1 82 ? 26.340 -30.355 -0.693 1.00 51.66 82 THR A O 1
ATOM 667 N N . ARG A 1 83 ? 27.199 -30.879 1.322 1.00 44.44 83 ARG A N 1
ATOM 668 C CA . ARG A 1 83 ? 28.615 -30.878 0.966 1.00 44.44 83 ARG A CA 1
ATOM 669 C C . ARG A 1 83 ? 28.848 -31.939 -0.113 1.00 44.44 83 ARG A C 1
ATOM 671 O O . ARG A 1 83 ? 29.027 -33.108 0.207 1.00 44.44 83 ARG A O 1
ATOM 678 N N . LEU A 1 84 ? 28.831 -31.534 -1.380 1.00 49.16 84 LEU A N 1
ATOM 679 C CA . LEU A 1 84 ? 29.322 -32.368 -2.468 1.00 49.16 84 LEU A CA 1
ATOM 680 C C . LEU A 1 84 ? 30.814 -32.582 -2.216 1.00 49.16 84 LEU A C 1
ATOM 682 O O . LEU A 1 84 ? 31.591 -31.625 -2.143 1.00 49.16 84 LEU A O 1
ATOM 686 N N . GLU A 1 85 ? 31.202 -33.836 -1.996 1.00 49.88 85 GLU A N 1
ATOM 687 C CA . GLU A 1 85 ? 32.606 -34.208 -1.950 1.00 49.88 85 GLU A CA 1
ATOM 688 C C . GLU A 1 85 ? 33.223 -33.854 -3.302 1.00 49.88 85 GLU A C 1
ATOM 690 O O . GLU A 1 85 ? 32.862 -34.404 -4.342 1.00 49.88 85 GLU A O 1
ATOM 695 N N . THR A 1 86 ? 34.167 -32.916 -3.297 1.00 47.66 86 THR A N 1
ATOM 696 C CA . THR A 1 86 ? 35.104 -32.786 -4.404 1.00 47.66 86 THR A CA 1
ATOM 697 C C . THR A 1 86 ? 35.799 -34.138 -4.555 1.00 47.66 86 THR A C 1
ATOM 699 O O . THR A 1 86 ? 36.300 -34.656 -3.551 1.00 47.66 86 THR A O 1
ATOM 702 N N . PRO A 1 87 ? 35.855 -34.735 -5.761 1.00 46.69 87 PRO A N 1
ATOM 703 C CA . PRO A 1 87 ? 36.601 -35.964 -5.969 1.00 46.69 87 PRO A CA 1
ATOM 704 C C . PRO A 1 87 ? 38.081 -35.649 -5.753 1.00 46.69 87 PRO A C 1
ATOM 706 O O . PRO A 1 87 ? 38.803 -35.232 -6.657 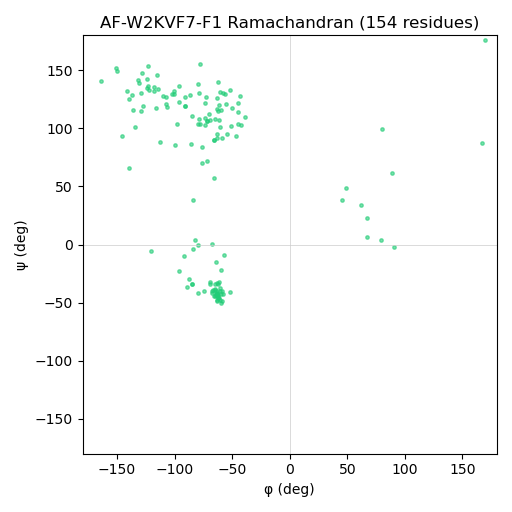1.00 46.69 87 PRO A O 1
ATOM 709 N N . THR A 1 88 ? 38.544 -35.789 -4.510 1.00 41.44 88 THR A N 1
ATOM 71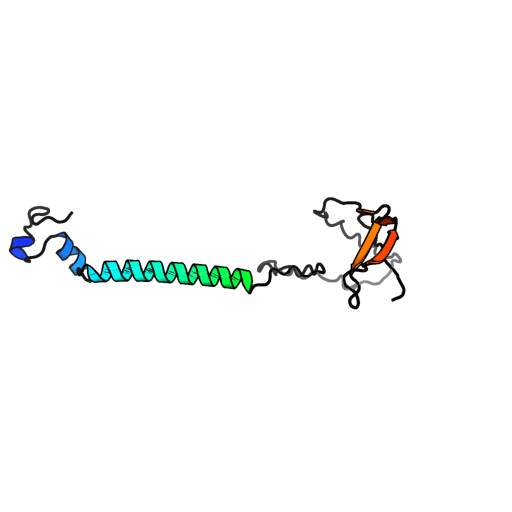0 C CA . THR A 1 88 ? 39.961 -35.732 -4.200 1.00 41.44 88 THR A CA 1
ATOM 711 C C . THR A 1 88 ? 40.551 -37.026 -4.735 1.00 41.44 88 THR A C 1
ATOM 713 O O . THR A 1 88 ? 40.281 -38.133 -4.264 1.00 41.44 88 THR A O 1
ATOM 716 N N . ASN A 1 89 ? 41.269 -36.875 -5.838 1.00 44.41 89 ASN A N 1
ATOM 717 C CA . ASN A 1 89 ? 41.901 -37.949 -6.566 1.00 44.41 89 ASN A CA 1
ATOM 718 C C . ASN A 1 89 ? 42.964 -38.614 -5.677 1.00 44.41 89 ASN A C 1
ATOM 720 O O . ASN A 1 89 ? 44.096 -38.144 -5.595 1.00 44.41 89 ASN A O 1
ATOM 724 N N . LYS A 1 90 ? 42.602 -39.700 -4.984 1.00 49.31 90 LYS A N 1
ATOM 725 C CA . LYS A 1 90 ? 43.571 -40.530 -4.252 1.00 49.31 90 LYS A CA 1
ATOM 726 C C . LYS A 1 90 ? 44.256 -41.578 -5.127 1.00 49.31 90 LYS A C 1
ATOM 728 O O . LYS A 1 90 ? 45.166 -42.225 -4.633 1.00 49.31 90 LYS A O 1
ATOM 733 N N . ASN A 1 91 ? 43.890 -41.710 -6.405 1.00 48.34 91 ASN A N 1
ATOM 734 C CA . ASN A 1 91 ? 44.479 -42.685 -7.323 1.00 48.34 91 ASN A CA 1
ATOM 735 C C . ASN A 1 91 ? 44.681 -42.067 -8.715 1.00 48.34 91 ASN A C 1
ATOM 737 O O . ASN A 1 91 ? 44.070 -42.484 -9.697 1.00 48.34 91 ASN A O 1
ATOM 741 N N . ALA A 1 92 ? 45.570 -41.074 -8.804 1.00 48.38 92 ALA A N 1
ATOM 742 C CA . ALA A 1 92 ? 46.082 -40.571 -10.073 1.00 48.38 92 ALA A CA 1
ATOM 743 C C . ALA A 1 92 ? 47.114 -41.567 -10.623 1.00 48.38 92 ALA A C 1
ATOM 745 O O . ALA A 1 92 ? 48.316 -41.317 -10.609 1.00 48.38 92 ALA A O 1
ATOM 746 N N . ALA A 1 93 ? 46.646 -42.729 -11.064 1.00 46.12 93 ALA A N 1
ATOM 747 C CA . ALA A 1 93 ? 47.452 -43.657 -11.834 1.00 46.12 93 ALA A CA 1
ATOM 748 C C . ALA A 1 93 ? 46.624 -44.145 -13.022 1.00 46.12 93 ALA A C 1
ATOM 750 O O . ALA A 1 93 ? 45.801 -45.045 -12.898 1.00 46.12 93 ALA A O 1
ATOM 751 N N . ASN A 1 94 ? 46.926 -43.537 -14.168 1.00 49.03 94 ASN A N 1
ATOM 752 C CA . ASN A 1 94 ? 46.609 -43.976 -15.526 1.00 49.03 94 ASN A CA 1
ATOM 753 C C . ASN A 1 94 ? 45.189 -43.697 -16.025 1.00 49.03 94 ASN A C 1
ATOM 755 O O . ASN A 1 94 ? 44.263 -44.473 -15.820 1.00 49.03 94 ASN A O 1
ATOM 759 N N . GLY A 1 95 ? 45.072 -42.627 -16.810 1.00 39.25 95 GLY A N 1
ATOM 760 C CA . GLY A 1 95 ? 43.918 -42.406 -17.671 1.00 39.25 95 GLY A CA 1
ATOM 761 C C . GLY A 1 95 ? 43.885 -40.983 -18.195 1.00 39.25 95 GLY A C 1
ATOM 762 O O . GLY A 1 95 ? 43.300 -40.102 -17.579 1.00 39.25 95 GLY A O 1
ATOM 763 N N . THR A 1 96 ? 44.553 -40.757 -19.320 1.00 51.44 96 THR A N 1
ATOM 764 C CA . THR A 1 96 ? 44.310 -39.616 -20.198 1.00 51.44 96 THR A CA 1
ATOM 765 C C . THR A 1 96 ? 42.871 -39.679 -20.705 1.00 51.44 96 THR A C 1
ATOM 767 O O . THR A 1 96 ? 42.602 -40.448 -21.620 1.00 51.44 96 THR A O 1
ATOM 770 N N . ASP A 1 97 ? 41.962 -38.896 -20.134 1.00 44.41 97 ASP A N 1
ATOM 771 C CA . ASP A 1 97 ? 40.925 -38.234 -20.926 1.00 44.41 97 ASP A CA 1
ATOM 772 C C . ASP A 1 97 ? 40.279 -37.107 -20.119 1.00 44.41 97 ASP A C 1
ATOM 774 O O . ASP A 1 97 ? 40.110 -37.208 -18.902 1.00 44.41 97 ASP A O 1
ATOM 778 N N . GLY A 1 98 ? 39.989 -35.995 -20.789 1.00 47.28 98 GLY A N 1
ATOM 779 C CA . GLY A 1 98 ? 39.393 -34.819 -20.165 1.00 47.28 98 GLY A CA 1
ATOM 780 C C . GLY A 1 98 ? 38.028 -35.152 -19.568 1.00 47.28 98 GLY A C 1
ATOM 781 O O . GLY A 1 98 ? 37.180 -35.745 -20.227 1.00 47.28 98 GLY A O 1
ATOM 782 N N . TYR A 1 99 ? 37.796 -34.753 -18.320 1.00 53.81 99 TYR A N 1
ATOM 783 C CA . TYR A 1 99 ? 36.460 -34.815 -17.743 1.00 53.81 99 TYR A CA 1
ATOM 784 C C . TYR A 1 99 ? 35.617 -33.696 -18.371 1.00 53.81 99 TYR A C 1
ATOM 786 O O . TYR A 1 99 ? 35.840 -32.511 -18.126 1.00 53.81 99 TYR A O 1
ATOM 794 N N . VAL A 1 100 ? 34.664 -34.062 -19.224 1.00 56.12 100 VAL A N 1
ATOM 795 C CA . VAL A 1 100 ? 33.595 -33.153 -19.648 1.00 56.12 100 VAL A CA 1
ATOM 796 C C . VAL A 1 100 ? 32.509 -33.252 -18.586 1.00 56.12 100 VAL A C 1
ATOM 798 O O . VAL A 1 100 ? 31.883 -34.297 -18.431 1.00 56.12 100 VAL A O 1
ATOM 801 N N . VAL A 1 101 ? 32.332 -32.186 -17.806 1.00 52.25 101 VAL A N 1
ATOM 802 C CA . VAL A 1 101 ? 31.171 -32.056 -16.922 1.00 52.25 101 VAL A CA 1
ATOM 803 C C . VAL A 1 101 ? 30.007 -31.642 -17.810 1.00 52.25 101 VAL A C 1
ATOM 805 O O . VAL A 1 101 ? 29.951 -30.494 -18.251 1.00 52.25 101 VAL A O 1
ATOM 808 N N . ASP A 1 102 ? 29.124 -32.587 -18.118 1.00 54.62 102 ASP A N 1
ATOM 809 C CA . ASP A 1 102 ? 27.846 -32.274 -18.745 1.00 54.62 102 ASP A CA 1
ATOM 810 C C . ASP A 1 102 ? 26.996 -31.550 -17.697 1.00 54.62 102 ASP A C 1
ATOM 812 O O . ASP A 1 102 ? 26.614 -32.120 -16.674 1.00 54.62 102 ASP A O 1
ATOM 816 N N . ILE A 1 103 ? 26.821 -30.243 -17.881 1.00 57.44 103 ILE A N 1
ATOM 817 C CA . ILE A 1 103 ? 25.910 -29.459 -17.054 1.00 57.44 103 ILE A CA 1
ATOM 818 C C . ILE A 1 103 ? 24.528 -29.738 -17.623 1.00 57.44 103 ILE A C 1
ATOM 820 O O . ILE A 1 103 ? 24.185 -29.201 -18.679 1.00 57.44 103 ILE A O 1
ATOM 824 N N . ASP A 1 104 ? 23.757 -30.571 -16.920 1.00 48.03 104 ASP A N 1
ATOM 825 C CA . ASP A 1 104 ? 22.345 -30.791 -17.211 1.00 48.03 104 ASP A CA 1
ATOM 826 C C . ASP A 1 104 ? 21.677 -29.439 -17.458 1.00 48.03 104 ASP A C 1
ATOM 828 O O . ASP A 1 104 ? 21.747 -28.506 -16.648 1.00 48.03 104 ASP A O 1
ATOM 832 N N . ASN A 1 105 ? 21.102 -29.319 -18.650 1.00 57.53 105 ASN A N 1
ATOM 833 C CA . ASN A 1 105 ? 20.531 -28.099 -19.185 1.00 57.53 105 ASN A CA 1
ATOM 834 C C . ASN A 1 105 ? 19.365 -27.690 -18.281 1.00 57.53 105 ASN A C 1
ATOM 836 O O . ASN A 1 10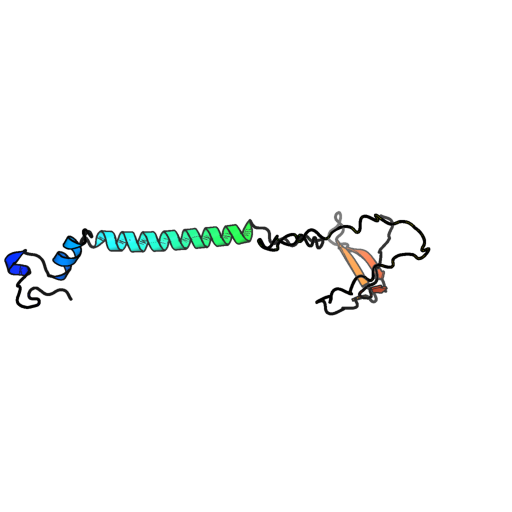5 ? 18.248 -28.172 -18.459 1.00 57.53 105 ASN A O 1
ATOM 840 N N . ARG A 1 106 ? 19.646 -26.854 -17.269 1.00 53.75 106 ARG A N 1
ATOM 841 C CA . ARG A 1 106 ? 18.648 -26.293 -16.352 1.00 53.75 106 ARG A CA 1
ATOM 842 C C . ARG A 1 106 ? 17.483 -25.821 -17.204 1.00 53.75 106 ARG A C 1
ATOM 844 O O . ARG A 1 106 ? 17.667 -24.901 -18.001 1.00 53.75 106 ARG A O 1
ATOM 851 N N . GLU A 1 107 ? 16.330 -26.469 -17.049 1.00 56.19 107 GLU A N 1
ATOM 852 C CA . GLU A 1 107 ? 15.092 -26.105 -17.729 1.00 56.19 107 GLU A CA 1
ATOM 853 C C . GLU A 1 107 ? 14.867 -24.613 -17.490 1.00 56.19 107 GLU A C 1
ATOM 855 O O . GLU A 1 107 ? 14.542 -24.157 -16.390 1.00 56.19 107 GLU A O 1
ATOM 860 N N . LYS A 1 108 ? 15.177 -23.810 -18.509 1.00 56.66 108 LYS A N 1
ATOM 861 C CA . LYS A 1 1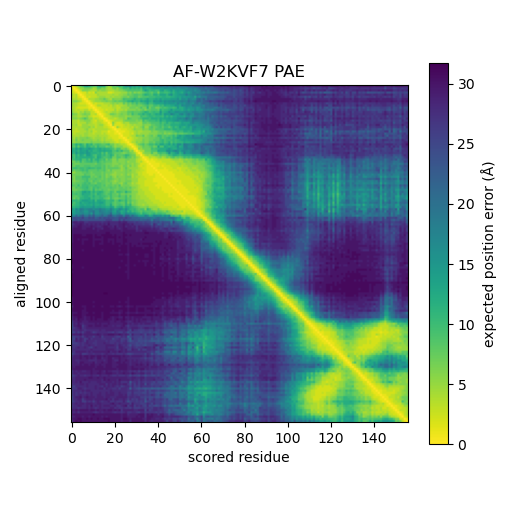08 ? 14.969 -22.376 -18.439 1.00 56.66 108 LYS A CA 1
ATOM 862 C C . LYS A 1 108 ? 13.465 -22.208 -18.550 1.00 56.66 108 LYS A C 1
ATOM 864 O O . LYS A 1 108 ? 12.924 -22.311 -19.646 1.00 56.66 108 LYS A O 1
ATOM 869 N N . ASN A 1 109 ? 12.807 -21.951 -17.420 1.00 59.88 109 ASN A N 1
ATOM 870 C CA . ASN A 1 109 ? 11.417 -21.488 -17.347 1.00 59.88 109 ASN A CA 1
ATOM 871 C C . ASN A 1 109 ? 11.292 -20.082 -17.960 1.00 59.88 109 ASN A C 1
ATOM 873 O O . ASN A 1 109 ? 10.907 -19.119 -17.303 1.00 59.88 109 ASN A O 1
ATOM 877 N N . PHE A 1 110 ? 11.684 -19.938 -19.219 1.00 70.50 110 PHE A N 1
ATOM 878 C CA . PHE A 1 110 ? 11.621 -18.712 -19.982 1.00 70.50 110 PHE A CA 1
ATOM 879 C C . PHE A 1 110 ? 11.176 -19.062 -21.393 1.00 70.50 110 PHE A C 1
ATOM 881 O O . PHE A 1 110 ? 11.788 -19.892 -22.063 1.00 70.50 110 PHE A O 1
ATOM 888 N N . THR A 1 111 ? 10.112 -18.415 -21.854 1.00 79.19 111 THR A N 1
ATOM 889 C CA . THR A 1 111 ? 9.694 -18.482 -23.252 1.00 79.19 111 THR A CA 1
ATOM 890 C C . THR A 1 111 ? 10.721 -17.722 -24.091 1.00 79.19 111 THR A C 1
ATOM 892 O O . THR A 1 111 ? 10.810 -16.504 -23.936 1.00 79.19 111 THR A O 1
ATOM 895 N N . PRO A 1 112 ? 11.514 -18.381 -24.953 1.00 79.06 112 PRO A N 1
ATOM 896 C CA . PRO A 1 112 ? 12.528 -17.698 -25.746 1.00 79.06 112 PRO A CA 1
ATOM 897 C C . PRO A 1 112 ? 11.861 -16.682 -26.686 1.00 79.06 112 PRO A C 1
ATOM 899 O O . PRO A 1 112 ? 11.113 -17.063 -27.584 1.00 79.06 112 PRO A O 1
ATOM 902 N N . VAL A 1 113 ? 12.131 -15.390 -26.475 1.00 82.62 113 VAL A N 1
ATOM 903 C CA . VAL A 1 113 ? 11.639 -14.298 -27.329 1.00 82.62 113 VAL A CA 1
ATOM 904 C C . VAL A 1 113 ? 12.794 -13.743 -28.153 1.00 82.62 113 VAL A C 1
ATOM 906 O O . VAL A 1 113 ? 13.831 -13.365 -27.610 1.00 82.62 113 VAL A O 1
ATOM 909 N N . THR A 1 114 ? 12.601 -13.681 -29.467 1.00 87.38 114 THR A N 1
ATOM 910 C CA . THR A 1 114 ? 13.505 -12.989 -30.391 1.00 87.38 114 THR A CA 1
ATOM 911 C C . THR A 1 114 ? 13.100 -11.526 -30.478 1.00 87.38 114 THR A C 1
ATOM 913 O O . THR A 1 114 ? 11.938 -11.221 -30.747 1.00 87.38 114 THR A O 1
ATOM 916 N N . VAL A 1 115 ? 14.056 -10.621 -30.293 1.00 89.00 115 VAL A N 1
ATOM 917 C CA . VAL A 1 115 ? 13.846 -9.182 -30.482 1.00 89.00 115 VAL A CA 1
ATOM 918 C C . VAL A 1 115 ? 14.416 -8.796 -31.839 1.00 89.00 115 VAL A C 1
ATOM 920 O O . VAL A 1 115 ? 15.556 -9.125 -32.144 1.00 89.00 115 VAL A O 1
ATOM 923 N N . ALA A 1 116 ? 13.641 -8.096 -32.658 1.00 91.31 116 ALA A N 1
ATOM 924 C CA . ALA A 1 116 ? 14.110 -7.525 -33.914 1.00 91.31 116 ALA A CA 1
ATOM 925 C C . ALA A 1 116 ? 13.672 -6.065 -33.997 1.00 91.31 116 ALA A C 1
ATOM 927 O O . ALA A 1 116 ? 12.570 -5.716 -33.576 1.00 91.31 116 ALA A O 1
ATOM 928 N N . PHE A 1 117 ? 14.542 -5.221 -34.532 1.00 89.81 117 PHE A N 1
ATOM 929 C CA . PHE A 1 117 ? 14.274 -3.814 -34.783 1.00 89.81 117 PHE A CA 1
ATOM 930 C C . PHE A 1 117 ? 14.530 -3.519 -36.256 1.00 89.81 117 PHE A C 1
ATOM 932 O O . PHE A 1 117 ? 15.525 -3.958 -36.838 1.00 89.81 117 PHE A O 1
ATOM 939 N N . GLN A 1 118 ? 13.600 -2.785 -36.854 1.00 90.81 118 GLN A N 1
ATOM 940 C CA . GLN A 1 118 ? 13.668 -2.332 -38.231 1.00 90.81 118 GLN A CA 1
ATOM 941 C C . GLN A 1 118 ? 13.403 -0.834 -38.244 1.00 90.81 118 GLN A C 1
ATOM 943 O O . GLN A 1 118 ? 12.434 -0.383 -37.640 1.00 90.81 118 GLN A O 1
ATOM 948 N N . ASP A 1 119 ? 14.272 -0.095 -38.923 1.00 88.44 119 ASP A N 1
ATOM 949 C CA . ASP A 1 119 ? 14.204 1.353 -39.073 1.00 88.44 119 ASP A CA 1
ATOM 950 C C . ASP A 1 119 ? 13.991 2.069 -37.722 1.00 88.44 119 ASP A C 1
ATOM 952 O O . ASP A 1 119 ? 13.099 2.900 -37.567 1.00 88.44 119 ASP A O 1
ATOM 956 N N . LEU A 1 120 ? 14.793 1.714 -36.706 1.00 86.31 120 LEU A N 1
ATOM 957 C CA . LEU A 1 120 ? 14.700 2.301 -35.365 1.00 86.31 120 LEU A CA 1
ATOM 958 C C . LEU A 1 120 ? 15.258 3.728 -35.359 1.00 86.31 120 LEU A C 1
ATOM 960 O O . LEU A 1 120 ? 16.423 3.949 -35.709 1.00 86.31 120 LEU A O 1
ATOM 964 N N . TRP A 1 121 ? 14.415 4.681 -34.956 1.00 89.44 121 TRP A N 1
ATOM 965 C CA . TRP A 1 121 ? 14.738 6.104 -34.853 1.00 89.44 121 TRP A CA 1
ATOM 966 C C . TRP A 1 121 ? 14.474 6.593 -33.426 1.00 89.44 121 TRP A C 1
ATOM 968 O O . TRP A 1 121 ? 13.454 6.251 -32.828 1.00 89.44 121 TRP A O 1
ATOM 978 N N . TYR A 1 122 ? 15.390 7.388 -32.876 1.00 86.62 122 TYR A N 1
ATOM 979 C CA . TYR A 1 122 ? 15.259 7.964 -31.536 1.00 86.62 122 TYR A CA 1
ATOM 980 C C . TYR A 1 122 ? 15.788 9.389 -31.525 1.00 86.62 122 TYR A C 1
ATOM 982 O O . TYR A 1 122 ? 16.906 9.628 -31.986 1.00 86.62 122 TYR A O 1
ATOM 990 N N . SER A 1 123 ? 15.007 10.305 -30.959 1.00 87.44 123 SER A N 1
ATOM 991 C CA . SER A 1 123 ? 15.309 11.733 -30.943 1.00 87.44 123 SER A CA 1
ATOM 992 C C . SER A 1 123 ? 15.167 12.297 -29.536 1.00 87.44 123 SER A C 1
ATOM 994 O O . SER A 1 123 ? 14.224 11.969 -28.818 1.00 87.44 123 SER A O 1
ATOM 996 N N . VAL A 1 124 ? 16.097 13.166 -29.149 1.00 85.88 124 VAL A N 1
ATOM 997 C CA . VAL A 1 124 ? 16.125 13.848 -27.852 1.00 85.88 124 VAL A CA 1
ATOM 998 C C . VAL A 1 124 ? 16.010 15.354 -28.093 1.00 85.88 124 VAL A C 1
ATOM 1000 O O . VAL A 1 124 ? 16.661 15.868 -29.004 1.00 85.88 124 VAL A O 1
ATOM 1003 N N . PRO A 1 125 ? 15.184 16.087 -27.329 1.00 82.88 125 PRO A N 1
ATOM 1004 C CA . PRO A 1 125 ? 15.134 17.544 -27.427 1.00 82.88 125 PRO A CA 1
ATOM 1005 C C . PRO A 1 125 ? 16.488 18.163 -27.059 1.00 82.88 125 PRO A C 1
ATOM 1007 O O . PRO A 1 125 ? 17.135 17.722 -26.107 1.00 82.88 125 PRO A O 1
ATOM 1010 N N . ASP A 1 126 ? 16.907 19.194 -27.793 1.00 77.75 126 ASP A N 1
ATOM 1011 C CA . ASP A 1 126 ? 18.164 19.888 -27.518 1.00 77.75 126 ASP A CA 1
ATOM 1012 C C . ASP A 1 126 ? 18.107 20.556 -26.126 1.00 77.75 126 ASP A C 1
ATOM 1014 O O . ASP A 1 126 ? 17.189 21.347 -25.865 1.00 77.75 126 ASP A O 1
ATOM 1018 N N . PRO A 1 127 ? 19.074 20.291 -25.226 1.00 76.31 127 PRO A N 1
ATOM 1019 C CA . PRO A 1 127 ? 19.156 20.966 -23.932 1.00 76.31 127 PRO A CA 1
ATOM 1020 C C . PRO A 1 127 ? 19.314 22.493 -24.037 1.00 76.31 127 PRO A C 1
ATOM 1022 O O . PRO A 1 127 ? 18.974 23.204 -23.089 1.00 76.31 127 PRO A O 1
ATOM 1025 N N . HIS A 1 128 ? 19.801 23.022 -25.163 1.00 76.00 128 HIS A N 1
ATOM 1026 C CA . HIS A 1 128 ? 19.961 24.460 -25.391 1.00 76.00 128 HIS A CA 1
ATOM 1027 C C . HIS A 1 128 ? 18.793 25.101 -26.147 1.00 76.00 128 HIS A C 1
ATOM 1029 O O . HIS A 1 128 ? 18.574 26.307 -26.010 1.00 76.00 128 HIS A O 1
ATOM 1035 N N . ASN A 1 129 ? 18.017 24.323 -26.906 1.00 74.44 129 ASN A N 1
ATOM 1036 C CA . ASN A 1 129 ? 16.873 24.827 -27.656 1.00 74.44 129 ASN A CA 1
ATOM 1037 C C . ASN A 1 129 ? 15.736 23.786 -27.722 1.00 74.44 129 ASN A C 1
ATOM 1039 O O . ASN A 1 129 ? 15.671 22.998 -28.662 1.00 74.44 129 ASN A O 1
ATOM 1043 N N . PRO A 1 130 ? 14.756 23.818 -26.802 1.00 71.00 130 PRO A N 1
ATOM 1044 C CA . PRO A 1 130 ? 13.725 22.777 -26.679 1.00 71.00 130 PRO A CA 1
ATOM 1045 C C . PRO A 1 130 ? 12.739 22.696 -27.861 1.00 71.00 130 PRO A C 1
ATOM 1047 O O . PRO A 1 130 ? 11.803 21.901 -27.831 1.00 71.00 130 PRO A O 1
ATOM 1050 N N . LYS A 1 131 ? 12.899 23.542 -28.887 1.00 69.12 131 LYS A N 1
ATOM 1051 C CA . LYS A 1 131 ? 12.128 23.496 -30.140 1.00 69.12 131 LYS A CA 1
ATOM 1052 C C . LYS A 1 131 ? 12.800 22.661 -31.229 1.00 69.12 131 LYS A C 1
ATOM 1054 O O . LYS A 1 131 ? 12.179 22.424 -32.262 1.00 69.12 131 LYS A O 1
ATOM 1059 N N . GLU A 1 132 ? 14.043 22.252 -31.014 1.00 75.31 132 GLU A N 1
ATOM 1060 C CA . GLU A 1 132 ? 14.838 21.466 -31.945 1.00 75.31 132 GLU A CA 1
ATOM 1061 C C . GLU A 1 132 ? 15.112 20.091 -31.325 1.00 75.31 132 GLU A C 1
ATOM 1063 O O . GLU A 1 132 ? 15.412 19.978 -30.136 1.00 75.31 132 GLU A O 1
ATOM 1068 N N . SER A 1 133 ? 14.931 19.030 -32.107 1.00 77.44 133 SER A N 1
ATOM 1069 C CA . SER A 1 133 ? 15.163 17.651 -31.677 1.00 77.44 133 SER A CA 1
ATOM 1070 C C . SER A 1 133 ? 16.385 17.091 -32.392 1.00 77.44 133 SER A C 1
ATOM 1072 O O . SER A 1 133 ? 16.452 17.132 -33.620 1.00 77.44 133 SER A O 1
ATOM 1074 N N . LEU A 1 134 ? 17.332 16.542 -31.634 1.00 80.25 134 LEU A N 1
ATOM 1075 C CA . LEU A 1 134 ? 18.472 15.810 -32.165 1.00 80.25 134 LEU A CA 1
ATOM 1076 C C . LEU A 1 134 ? 18.125 14.333 -32.277 1.00 80.25 134 LEU A C 1
ATOM 1078 O O . LEU A 1 134 ? 17.874 13.655 -31.284 1.00 80.25 134 LEU A O 1
ATOM 1082 N N . ASP A 1 135 ? 18.167 13.825 -33.494 1.00 81.69 135 ASP A N 1
ATOM 1083 C CA . ASP A 1 135 ? 18.004 12.407 -33.784 1.00 81.69 135 ASP A CA 1
ATOM 1084 C C . ASP A 1 135 ? 19.315 11.652 -33.484 1.00 81.69 135 ASP A C 1
ATOM 1086 O O . ASP A 1 135 ? 20.296 11.780 -34.226 1.00 81.69 135 ASP A O 1
ATOM 1090 N N . LEU A 1 136 ? 19.335 10.862 -32.409 1.00 81.25 136 LEU A N 1
ATOM 1091 C CA . LEU A 1 136 ? 20.487 10.070 -31.961 1.00 81.25 136 LEU A CA 1
ATOM 1092 C C . LEU A 1 136 ? 20.583 8.707 -32.653 1.00 81.25 136 LEU A C 1
ATOM 1094 O O . LEU A 1 136 ? 21.681 8.217 -32.906 1.00 81.25 136 LEU A O 1
ATOM 1098 N N . LEU A 1 137 ? 19.443 8.091 -32.972 1.00 83.81 137 LEU A N 1
ATOM 1099 C CA . LEU A 1 137 ? 19.383 6.849 -33.743 1.00 83.81 137 LEU A CA 1
ATOM 1100 C C . LEU A 1 137 ? 18.631 7.127 -35.040 1.00 83.81 137 LEU A C 1
ATOM 1102 O O . LEU A 1 137 ? 17.560 7.734 -35.012 1.00 83.81 137 LEU A O 1
ATOM 1106 N N . LYS A 1 138 ? 19.193 6.690 -36.170 1.00 83.69 138 LYS A N 1
ATOM 1107 C CA . LYS A 1 138 ? 18.605 6.853 -37.504 1.00 83.69 138 LYS A CA 1
ATOM 1108 C C . LYS A 1 138 ? 18.732 5.555 -38.284 1.00 83.69 138 LYS A C 1
ATOM 1110 O O . LYS A 1 138 ? 19.843 5.131 -38.592 1.00 83.69 138 LYS A O 1
ATOM 1115 N N . GLY A 1 139 ? 17.599 4.951 -38.620 1.00 84.94 139 GLY A N 1
ATOM 1116 C CA . GLY A 1 139 ? 17.516 3.817 -39.538 1.00 84.94 139 GLY A CA 1
ATOM 1117 C C . GLY A 1 139 ? 18.251 2.561 -39.088 1.00 84.94 139 GLY A C 1
ATOM 1118 O O . GLY A 1 139 ? 18.807 1.837 -39.916 1.00 84.94 139 GLY A O 1
ATOM 1119 N N . ILE A 1 140 ? 18.286 2.300 -37.781 1.00 86.75 140 ILE A N 1
ATOM 1120 C CA . ILE A 1 140 ? 19.011 1.151 -37.237 1.00 86.75 140 ILE A CA 1
ATOM 1121 C C . ILE A 1 140 ? 18.180 -0.124 -37.427 1.00 86.75 140 ILE A C 1
ATOM 1123 O O . ILE A 1 140 ? 17.005 -0.177 -37.068 1.00 86.75 140 ILE A O 1
ATOM 1127 N N . ASN A 1 141 ? 18.816 -1.163 -37.974 1.00 89.00 141 ASN A N 1
ATOM 1128 C CA . ASN A 1 141 ? 18.225 -2.479 -38.218 1.00 89.00 141 ASN A CA 1
ATOM 1129 C C . ASN A 1 141 ? 19.056 -3.564 -37.529 1.00 89.00 141 ASN A C 1
ATOM 1131 O O . ASN A 1 141 ? 20.286 -3.492 -37.534 1.00 89.00 141 ASN A O 1
ATOM 1135 N N . GLY A 1 142 ? 18.409 -4.585 -36.975 1.00 88.81 142 GLY A N 1
ATOM 1136 C CA . GLY A 1 142 ? 19.109 -5.676 -36.305 1.00 88.81 142 GLY A CA 1
ATOM 1137 C C . GLY A 1 142 ? 18.184 -6.608 -35.537 1.00 88.81 142 GLY A C 1
ATOM 1138 O O . GLY A 1 142 ? 16.969 -6.422 -35.482 1.00 88.81 142 GLY A O 1
ATOM 1139 N N . PHE A 1 143 ? 18.767 -7.663 -34.980 1.00 90.25 143 PHE A N 1
ATOM 1140 C CA . PHE A 1 143 ? 18.033 -8.704 -34.275 1.00 90.25 143 PHE A CA 1
ATOM 1141 C C . PHE A 1 143 ? 18.894 -9.319 -33.170 1.00 90.25 143 PHE A C 1
ATOM 1143 O O . PHE A 1 143 ? 20.115 -9.386 -33.287 1.00 90.25 143 PHE A O 1
ATOM 1150 N N . ALA A 1 144 ? 18.241 -9.773 -32.106 1.00 89.94 144 ALA A N 1
ATOM 1151 C CA . ALA A 1 144 ? 18.831 -10.460 -30.971 1.00 89.94 144 ALA A CA 1
ATOM 1152 C C . ALA A 1 144 ? 18.076 -11.775 -30.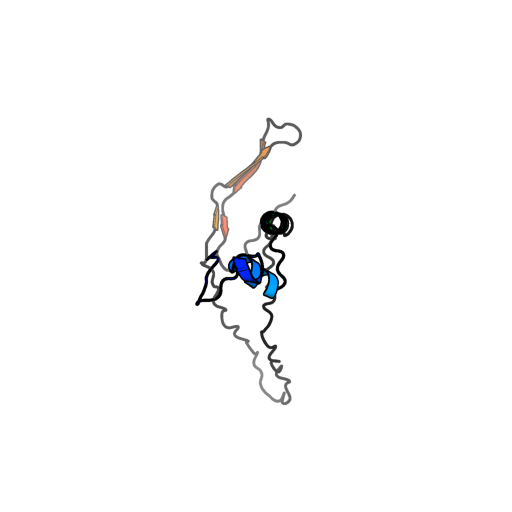742 1.00 89.94 144 ALA A C 1
ATOM 1154 O O . ALA A 1 144 ? 16.862 -11.787 -30.513 1.00 89.94 144 ALA A O 1
ATOM 1155 N N . VAL A 1 145 ? 18.805 -12.890 -30.842 1.00 87.81 145 VAL A N 1
ATOM 1156 C CA . VAL A 1 145 ? 18.255 -14.247 -30.726 1.00 87.81 145 VAL A CA 1
ATOM 1157 C C . VAL A 1 145 ? 18.433 -14.754 -29.292 1.00 87.81 145 VAL A C 1
ATOM 1159 O O . VAL A 1 145 ? 19.524 -14.599 -28.727 1.00 87.81 145 VAL A O 1
ATOM 1162 N N . PRO A 1 146 ? 17.414 -15.402 -28.700 1.00 84.12 146 PRO A N 1
ATOM 1163 C CA . PRO A 1 146 ? 17.527 -15.996 -27.374 1.00 84.12 146 PRO A CA 1
ATOM 1164 C C . PRO A 1 146 ? 18.668 -17.022 -27.327 1.00 84.12 146 PRO A C 1
ATOM 1166 O O . PRO A 1 146 ? 18.772 -17.896 -28.183 1.00 84.12 146 PRO A O 1
ATOM 1169 N N . GLY A 1 147 ? 19.534 -16.910 -26.317 1.00 81.31 147 GLY A N 1
ATOM 1170 C CA . GLY A 1 147 ? 20.705 -17.782 -26.147 1.00 81.31 147 GLY A CA 1
ATOM 1171 C C . GLY A 1 147 ? 21.993 -17.285 -26.814 1.00 81.31 147 GLY A C 1
ATOM 1172 O O . GLY A 1 147 ? 23.031 -17.916 -26.641 1.00 81.31 147 GLY A O 1
ATOM 1173 N N . SER A 1 148 ? 21.957 -16.149 -27.515 1.00 82.06 148 SER A N 1
ATOM 1174 C CA . SER A 1 148 ? 23.142 -15.481 -28.068 1.00 82.06 148 SER A CA 1
ATOM 1175 C C . SER A 1 148 ? 23.369 -14.116 -27.411 1.00 82.06 148 SER A C 1
ATOM 1177 O O . SER A 1 148 ? 22.412 -13.433 -27.046 1.00 82.06 148 SER A O 1
ATOM 1179 N N . ILE A 1 149 ? 24.632 -13.710 -27.248 1.00 83.06 149 ILE A N 1
ATOM 1180 C CA . ILE A 1 149 ? 24.987 -12.382 -26.727 1.00 83.06 149 ILE A CA 1
ATOM 1181 C C . ILE A 1 149 ? 25.139 -11.430 -27.915 1.00 83.06 149 ILE A C 1
ATOM 1183 O O . ILE A 1 149 ? 25.991 -11.644 -28.774 1.00 83.06 149 ILE A O 1
ATOM 1187 N N . THR A 1 150 ? 24.321 -10.377 -27.956 1.00 85.88 150 THR A N 1
ATOM 1188 C CA . THR A 1 150 ? 24.426 -9.295 -28.948 1.00 85.88 150 THR A CA 1
ATOM 1189 C C . THR A 1 150 ? 24.991 -8.055 -28.262 1.00 85.88 150 THR A C 1
ATOM 1191 O O . THR A 1 150 ? 24.386 -7.553 -27.318 1.00 85.88 150 THR A O 1
ATOM 1194 N N . ALA A 1 151 ? 26.152 -7.572 -28.706 1.00 85.00 151 ALA A N 1
ATOM 1195 C CA . ALA A 1 151 ? 26.787 -6.374 -28.159 1.00 85.00 151 ALA A CA 1
ATOM 1196 C C . ALA A 1 151 ? 26.529 -5.163 -29.066 1.00 85.00 151 ALA A C 1
ATOM 1198 O O . ALA A 1 151 ? 26.740 -5.239 -30.276 1.00 85.00 151 ALA A O 1
ATOM 1199 N N . LEU A 1 152 ? 26.111 -4.042 -28.474 1.00 83.19 152 LEU A N 1
ATOM 1200 C CA . LEU A 1 152 ? 26.045 -2.747 -29.148 1.00 83.19 152 LEU A CA 1
ATOM 1201 C C . LEU A 1 152 ? 27.315 -1.965 -28.821 1.00 83.19 152 LEU A C 1
ATOM 1203 O O . LEU A 1 152 ? 27.625 -1.739 -27.654 1.00 83.19 152 LEU A O 1
ATOM 1207 N N . MET A 1 153 ? 28.058 -1.571 -29.851 1.00 82.75 153 MET A N 1
ATOM 1208 C CA . MET A 1 153 ? 29.272 -0.771 -29.710 1.00 82.75 153 MET A CA 1
ATOM 1209 C C . MET A 1 153 ? 29.122 0.519 -30.508 1.00 82.75 153 MET A C 1
ATOM 1211 O O . MET A 1 153 ? 28.709 0.492 -31.665 1.00 82.75 153 MET A O 1
ATOM 1215 N N . GLY A 1 154 ? 29.472 1.640 -29.886 1.00 78.94 154 GLY A N 1
ATOM 1216 C CA . GLY A 1 154 ? 29.475 2.959 -30.506 1.00 78.94 154 GLY A CA 1
ATOM 1217 C C . GLY A 1 154 ? 30.528 3.845 -29.852 1.00 78.94 154 GLY A C 1
ATOM 1218 O O . GLY A 1 154 ? 30.881 3.642 -28.690 1.00 78.94 154 GLY A O 1
ATOM 1219 N N . SER A 1 155 ? 31.061 4.799 -30.610 1.00 68.31 155 SER A N 1
ATOM 1220 C CA . SER A 1 155 ? 31.866 5.888 -30.058 1.00 68.31 155 SER A CA 1
ATOM 1221 C C . SER A 1 155 ? 30.946 6.956 -29.473 1.00 68.31 155 SER A C 1
ATOM 1223 O O . SER A 1 155 ? 29.931 7.279 -30.093 1.00 68.31 155 SER A O 1
ATOM 1225 N N . SER A 1 156 ? 31.317 7.473 -28.299 1.00 55.03 156 SER A N 1
ATOM 1226 C CA . SER A 1 156 ? 30.640 8.603 -27.653 1.00 55.03 156 SER A CA 1
ATOM 1227 C C . SER A 1 156 ? 30.832 9.913 -28.407 1.00 55.03 156 SER A C 1
ATOM 1229 O O . SER A 1 156 ? 31.842 10.040 -29.137 1.00 55.03 156 SER A O 1
#

pLDDT: mean 73.03, std 17.47, range [37.44, 97.31]

Secondary structure (DSSP, 8-state):
---SEETTEEHHHHTSS-HHHHHHHHTT----HHHHHHHHHHHHHHHHHHHHHHHHHHHHS-----SS--------S------------S---S---------------S----EEEEEEEEEEE-SS-TTSEEEEEEEEEEEE-TTS--------

Sequence (156 aa):
MDVCVYEGVDYCATYGLKMGEYYLGLFGMDTEKEWVAYGIIYTAAMYVVFMLLSYLALEFIRYEVPENVDVSEKTVEDESYTRLETPTNKNAANGTDGYVVDIDNREKNFTPVTVAFQDLWYSVPDPHNPKESLDLLKGINGFAVPGSITALMGSS

Radius of gyration: 37.14 Å; Cα contacts (8 Å, |Δi|>4): 102; chains: 1; bounding box: 83×69×85 Å

Solvent-accessible surface area (backbone atoms only — not comparable to full-atom values): 10422 Å² total; per-residue (Å²): 128,76,39,43,65,55,97,89,43,50,31,44,81,77,67,72,36,38,45,43,58,50,54,39,49,74,73,71,43,82,82,55,72,63,59,58,53,51,50,53,52,51,52,53,49,52,50,51,52,52,51,51,51,51,51,48,46,60,66,71,51,65,79,69,67,60,95,58,89,69,88,73,72,77,77,69,84,88,72,84,84,75,80,73,77,71,85,74,76,87,72,91,72,88,78,96,69,84,85,77,80,80,73,78,77,72,81,67,95,62,85,81,64,71,49,72,45,70,63,39,66,41,68,46,64,35,93,89,43,80,90,44,68,46,70,80,37,76,65,43,67,52,72,42,53,66,96,60,90,78,84,90,84,80,85,132

Foldseek 3Di:
DFAQDDPNHRCCVPPVGTPVVVVCVVVVHPPDVVVVVVVVVVVVVVVVVVVVVVVCCVVVVDPPPPPDDDPPPPDPPDDDPPPDDDPPCPDPDDDDDDDDDDDPPPPPPDDWDKDWDFQDWDWDQDPVHNVDIHIPDGGDTDIDGGPDDDDDDDDD

Organism: Phytophthora nicotianae (NCBI:txid4792)

Mean predicted aligned error: 20.19 Å